Protein AF-A0A094ICJ5-F1 (afdb_monomer_lite)

Structure (mmCIF, N/CA/C/O backbone):
data_AF-A0A094ICJ5-F1
#
_entry.id   AF-A0A094ICJ5-F1
#
loop_
_atom_site.group_PDB
_atom_site.id
_atom_site.type_symbol
_atom_site.label_atom_id
_atom_site.label_alt_id
_atom_site.label_comp_id
_atom_site.label_asym_id
_atom_site.label_entity_id
_atom_site.label_seq_id
_atom_site.pdbx_PDB_ins_code
_atom_site.Cartn_x
_atom_site.Cartn_y
_atom_site.Cartn_z
_atom_site.occupancy
_atom_site.B_iso_or_equiv
_atom_site.auth_seq_id
_atom_site.auth_comp_id
_atom_site.auth_asym_id
_atom_site.auth_atom_id
_atom_site.pdbx_PDB_model_num
ATOM 1 N N . MET A 1 1 ? -4.265 73.401 13.996 1.00 39.31 1 MET A N 1
ATOM 2 C CA . MET A 1 1 ? -3.573 72.192 13.508 1.00 39.31 1 MET A CA 1
ATOM 3 C C . MET A 1 1 ? -2.904 71.549 14.713 1.00 39.31 1 MET A C 1
ATOM 5 O O . MET A 1 1 ? -1.905 72.078 15.175 1.00 39.31 1 MET A O 1
ATOM 9 N N . SER A 1 2 ? -3.503 70.499 15.275 1.00 39.12 2 SER A N 1
ATOM 10 C CA . SER A 1 2 ? -2.999 69.798 16.465 1.00 39.12 2 SER A CA 1
ATOM 11 C C . SER A 1 2 ? -2.862 68.325 16.102 1.00 39.12 2 SER A C 1
ATOM 13 O O . SER A 1 2 ? -3.856 67.693 15.755 1.00 39.12 2 SER A O 1
ATOM 15 N N . VAL A 1 3 ? -1.637 67.804 16.106 1.00 43.09 3 VAL A N 1
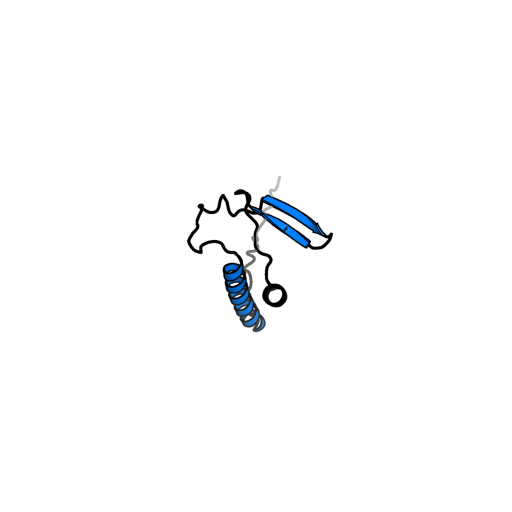ATOM 16 C CA . VAL A 1 3 ? -1.353 66.400 15.782 1.00 43.09 3 VAL A CA 1
ATOM 17 C C . VAL A 1 3 ? -1.442 65.558 17.053 1.00 43.09 3 VAL A C 1
ATOM 19 O O . VAL A 1 3 ? -0.771 65.833 18.046 1.00 43.09 3 VAL A O 1
ATOM 22 N N . ALA A 1 4 ? -2.338 64.573 17.031 1.00 39.59 4 ALA A N 1
ATOM 23 C CA . ALA 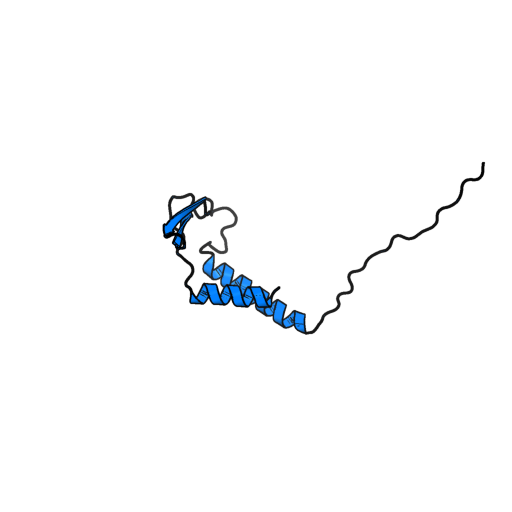A 1 4 ? -2.602 63.653 18.126 1.00 39.59 4 ALA A CA 1
ATOM 24 C C . ALA A 1 4 ? -1.527 62.557 18.195 1.00 39.59 4 ALA A C 1
ATOM 26 O O . ALA A 1 4 ? -1.168 61.955 17.185 1.00 39.59 4 ALA A O 1
ATOM 27 N N . ALA A 1 5 ? -1.037 62.298 19.406 1.00 46.19 5 ALA A N 1
ATOM 28 C CA . ALA A 1 5 ? -0.143 61.196 19.725 1.00 46.19 5 ALA A CA 1
ATOM 29 C C . ALA A 1 5 ? -0.934 59.884 19.843 1.00 46.19 5 ALA A C 1
ATOM 31 O O . ALA A 1 5 ? -1.821 59.774 20.691 1.00 46.19 5 ALA A O 1
ATOM 32 N N . THR A 1 6 ? -0.576 58.870 19.054 1.00 50.34 6 THR A N 1
ATOM 33 C CA . THR A 1 6 ? -1.098 57.505 19.212 1.00 50.34 6 THR A CA 1
ATOM 34 C C . THR A 1 6 ? -0.046 56.650 19.907 1.00 50.34 6 THR A C 1
ATOM 36 O O . THR A 1 6 ? 1.064 56.454 19.414 1.00 50.34 6 THR A O 1
ATOM 39 N N . ARG A 1 7 ? -0.391 56.174 21.103 1.00 43.59 7 ARG A N 1
ATOM 40 C CA . ARG A 1 7 ? 0.460 55.396 22.002 1.00 43.59 7 ARG A CA 1
ATOM 41 C C . ARG A 1 7 ? 0.086 53.915 21.893 1.00 43.59 7 ARG A C 1
ATOM 43 O O . ARG A 1 7 ? -1.085 53.588 22.004 1.00 43.59 7 ARG A O 1
ATOM 50 N N . ALA A 1 8 ? 1.116 53.078 21.756 1.00 42.66 8 ALA A N 1
ATOM 51 C CA . ALA A 1 8 ? 1.271 51.709 22.264 1.00 42.66 8 ALA A CA 1
ATOM 52 C C . ALA A 1 8 ? 0.164 50.658 22.027 1.00 42.66 8 ALA A C 1
ATOM 54 O O . ALA A 1 8 ? -0.937 50.775 22.546 1.00 42.66 8 ALA A O 1
ATOM 55 N N . ARG A 1 9 ? 0.566 49.500 21.482 1.00 42.44 9 ARG A N 1
ATOM 56 C CA . ARG A 1 9 ? 0.729 48.230 22.231 1.00 42.44 9 ARG A CA 1
ATOM 57 C C . ARG A 1 9 ? 0.877 47.075 21.235 1.00 42.44 9 ARG A C 1
ATOM 59 O O . ARG A 1 9 ? -0.110 46.490 20.805 1.00 42.44 9 ARG A O 1
ATOM 66 N N . SER A 1 10 ? 2.120 46.735 20.897 1.00 49.50 10 SER A N 1
ATOM 67 C CA . SER A 1 10 ? 2.435 45.453 20.265 1.00 49.50 10 SER A CA 1
ATOM 68 C C . SER A 1 10 ? 2.081 44.344 21.251 1.00 49.50 10 SER A C 1
ATOM 70 O O . SER A 1 10 ? 2.702 44.215 22.306 1.00 49.50 10 SER A O 1
ATOM 72 N N . GLN A 1 11 ? 1.024 43.600 20.944 1.00 55.28 11 GLN A N 1
ATOM 73 C CA . GLN A 1 11 ? 0.646 42.401 21.675 1.00 55.28 11 GLN A CA 1
ATOM 74 C C . GLN A 1 11 ? 1.607 41.288 21.262 1.00 55.28 11 GLN A C 1
ATOM 76 O O . GLN A 1 11 ? 1.470 40.681 20.203 1.00 55.28 11 GLN A O 1
ATOM 81 N N . GLN A 1 12 ? 2.618 41.061 22.094 1.00 41.16 12 GLN A N 1
ATOM 82 C CA . GLN A 1 12 ? 3.447 39.870 22.030 1.00 41.16 12 GLN A CA 1
ATOM 83 C C . GLN A 1 12 ? 2.593 38.693 22.508 1.00 41.16 12 GLN A C 1
ATOM 85 O O . GLN A 1 12 ? 2.385 38.510 23.705 1.00 41.16 12 GLN A O 1
ATOM 90 N N . SER A 1 13 ? 2.058 37.928 21.560 1.00 46.44 13 SER A N 1
ATOM 91 C CA . SER A 1 13 ? 1.426 36.642 21.843 1.00 46.44 13 SER A CA 1
ATOM 92 C C . SER A 1 13 ? 2.544 35.640 22.106 1.00 46.44 13 SER A C 1
ATOM 94 O O . SER A 1 13 ? 3.124 35.087 21.177 1.00 46.44 13 SER A O 1
ATOM 96 N N . THR A 1 14 ? 2.922 35.459 23.368 1.00 52.06 14 THR A N 1
ATOM 97 C CA . THR A 1 14 ? 3.736 34.308 23.764 1.00 52.06 14 THR A CA 1
ATOM 98 C C . THR A 1 14 ? 2.824 33.080 23.785 1.00 52.06 14 THR A C 1
ATOM 100 O O . THR A 1 14 ? 1.825 33.116 24.510 1.00 52.06 14 THR A O 1
ATOM 103 N N . PRO A 1 15 ? 3.111 32.002 23.036 1.00 48.38 15 PRO A N 1
ATOM 104 C CA . PRO A 1 15 ? 2.366 30.764 23.187 1.00 48.38 15 PRO A CA 1
ATOM 105 C C . PRO A 1 15 ? 2.638 30.207 24.588 1.00 48.38 15 PRO A C 1
ATOM 107 O O . PRO A 1 15 ? 3.765 29.857 24.937 1.00 48.38 15 PRO A O 1
ATOM 110 N N . SER A 1 16 ? 1.591 30.195 25.411 1.00 45.56 16 SER A N 1
ATOM 111 C CA . SER A 1 16 ? 1.565 29.518 26.702 1.00 45.56 16 SER A CA 1
ATOM 112 C C . SER A 1 16 ? 1.760 28.027 26.442 1.00 45.56 16 SER A C 1
ATOM 114 O O . SER A 1 16 ? 0.870 27.370 25.903 1.00 45.56 16 SER A O 1
ATOM 116 N N . VAL A 1 17 ? 2.942 27.501 26.770 1.00 58.41 17 VAL A N 1
ATOM 117 C CA . VAL A 1 17 ? 3.241 26.066 26.709 1.00 58.41 17 VAL A CA 1
ATOM 118 C C . VAL A 1 17 ? 2.497 25.402 27.866 1.00 58.41 17 VAL A C 1
ATOM 120 O O . VAL A 1 17 ? 3.030 25.205 28.955 1.00 58.41 17 VAL A O 1
ATOM 123 N N . GLN A 1 18 ? 1.211 25.138 27.658 1.00 49.22 18 GLN A N 1
ATOM 124 C CA . GLN A 1 18 ? 0.386 24.398 28.597 1.00 49.22 18 GLN A CA 1
ATOM 125 C C . GLN A 1 18 ? 0.575 22.908 28.312 1.00 49.22 18 GLN A C 1
ATOM 127 O O . GLN A 1 18 ? -0.140 22.312 27.513 1.00 49.22 18 GLN A O 1
ATOM 132 N N . SER A 1 19 ? 1.586 22.311 28.945 1.00 51.97 19 SER A N 1
ATOM 133 C CA . SER A 1 19 ? 1.801 20.864 28.941 1.00 51.97 19 SER A CA 1
ATOM 134 C C . SER A 1 19 ? 0.669 20.180 29.706 1.00 51.97 19 SER A C 1
ATOM 136 O O . SER A 1 19 ? 0.698 20.069 30.931 1.00 51.97 19 SER A O 1
ATOM 138 N N . THR A 1 20 ? -0.356 19.739 28.985 1.00 47.81 20 THR A N 1
ATOM 139 C CA . THR A 1 20 ? -1.343 18.779 29.478 1.00 47.81 20 THR A CA 1
ATOM 140 C C . THR A 1 20 ? -0.730 17.368 29.481 1.00 47.81 20 THR A C 1
ATOM 142 O O . THR A 1 20 ? 0.040 17.026 28.586 1.00 47.81 20 THR A O 1
ATOM 145 N N . PRO A 1 21 ? -1.047 16.501 30.460 1.00 52.91 21 PRO A N 1
ATOM 146 C CA . PRO A 1 21 ? -0.508 15.135 30.543 1.00 52.91 21 PRO A CA 1
ATOM 147 C C . PRO A 1 21 ? -0.935 14.215 29.380 1.00 52.91 21 PRO A C 1
ATOM 149 O O . PRO A 1 21 ? -0.371 13.136 29.224 1.00 52.91 21 PRO A O 1
ATOM 152 N N . SER A 1 22 ? -1.882 14.649 28.541 1.00 54.56 22 SER A N 1
ATOM 153 C CA . SER A 1 22 ? -2.249 14.015 27.266 1.00 54.56 22 SER A CA 1
ATOM 154 C C . SER A 1 22 ? -1.166 14.140 26.186 1.00 54.56 22 SER A C 1
ATOM 156 O O . SER A 1 22 ? -1.168 13.396 25.213 1.00 54.56 22 SER A O 1
ATOM 158 N N . ASN A 1 23 ? -0.220 15.065 26.355 1.00 56.97 23 ASN A N 1
ATOM 159 C CA . ASN A 1 23 ? 0.802 15.352 25.353 1.00 56.97 23 ASN A CA 1
ATOM 160 C C . ASN A 1 23 ? 1.890 14.264 25.307 1.00 56.97 23 ASN A C 1
ATOM 162 O O . ASN A 1 23 ? 2.490 14.028 24.266 1.00 56.97 23 ASN A O 1
ATOM 166 N N . THR A 1 24 ? 2.119 13.544 26.414 1.00 62.38 24 THR A N 1
ATOM 167 C CA . THR A 1 24 ? 3.111 12.458 26.465 1.00 62.38 24 THR A CA 1
ATOM 168 C C . THR A 1 24 ? 2.652 11.224 25.684 1.00 62.38 24 THR A C 1
ATOM 170 O O . THR A 1 24 ? 3.467 10.618 24.992 1.00 62.38 24 THR A O 1
ATOM 173 N N . SER A 1 25 ? 1.366 10.847 25.757 1.00 69.69 25 SER A N 1
ATOM 174 C CA . SER A 1 25 ? 0.826 9.724 24.972 1.00 69.69 25 SER A CA 1
ATOM 175 C C . SER A 1 25 ? 0.820 10.042 23.479 1.00 69.69 25 SER A C 1
ATOM 177 O O . SER A 1 25 ? 1.318 9.228 22.706 1.00 69.69 25 SER A O 1
ATOM 179 N N . ALA A 1 26 ? 0.399 11.256 23.105 1.00 73.06 26 ALA A N 1
ATOM 180 C CA . ALA A 1 26 ? 0.448 11.752 21.727 1.00 73.06 26 ALA A CA 1
ATOM 181 C C . ALA A 1 26 ? 1.889 11.815 21.171 1.00 73.06 26 ALA A C 1
ATOM 183 O O . ALA A 1 26 ? 2.155 11.469 20.023 1.00 73.06 26 ALA A O 1
ATOM 184 N N . HIS A 1 27 ? 2.874 12.185 21.999 1.00 79.31 27 HIS A N 1
ATOM 185 C CA . HIS A 1 27 ? 4.281 12.153 21.587 1.00 79.31 27 HIS A CA 1
ATOM 186 C C . HIS A 1 27 ? 4.784 10.729 21.323 1.00 79.31 27 HIS A C 1
ATOM 188 O O . HIS A 1 27 ? 5.551 10.491 20.389 1.00 79.31 27 HIS A O 1
ATOM 194 N N . VAL A 1 28 ? 4.379 9.771 22.159 1.00 81.81 28 VAL A N 1
ATOM 195 C CA . VAL A 1 28 ? 4.776 8.366 22.017 1.00 81.81 28 VAL A CA 1
ATOM 196 C C . VAL A 1 28 ? 4.102 7.727 20.800 1.00 81.81 28 VAL A C 1
ATOM 198 O O . VAL A 1 28 ? 4.759 6.959 20.093 1.00 81.81 28 VAL A O 1
ATOM 201 N N . SER A 1 29 ? 2.832 8.036 20.526 1.00 79.06 29 SER A N 1
ATOM 202 C CA . SER A 1 29 ? 2.137 7.585 19.314 1.00 79.06 29 SER A CA 1
ATOM 203 C C . SER A 1 29 ? 2.757 8.198 18.058 1.00 79.06 29 SER A C 1
ATOM 205 O O . SER A 1 29 ? 3.033 7.454 17.120 1.00 79.06 29 SER A O 1
ATOM 207 N N . ALA A 1 30 ? 3.135 9.481 18.074 1.00 82.06 30 ALA A N 1
ATOM 208 C CA . ALA A 1 30 ? 3.827 10.132 16.959 1.00 82.06 30 ALA A CA 1
ATOM 209 C C . ALA A 1 30 ? 5.179 9.472 16.627 1.00 82.06 30 ALA A C 1
ATOM 211 O O . ALA A 1 30 ? 5.489 9.231 15.459 1.00 82.06 30 ALA A O 1
ATOM 212 N N . ILE A 1 31 ? 5.973 9.105 17.642 1.00 85.44 31 ILE A N 1
ATOM 213 C CA . ILE A 1 31 ? 7.242 8.380 17.437 1.00 85.44 31 ILE A CA 1
ATOM 214 C C . ILE A 1 31 ? 6.982 6.995 16.831 1.00 85.44 31 ILE A C 1
ATOM 216 O O . ILE A 1 31 ? 7.645 6.591 15.873 1.00 85.44 31 ILE A O 1
ATOM 220 N N . LYS A 1 32 ? 5.998 6.260 17.363 1.00 85.56 32 LYS A N 1
ATOM 221 C CA . LYS A 1 32 ? 5.617 4.940 16.839 1.00 85.56 32 LYS A CA 1
ATOM 222 C C . LYS A 1 32 ? 5.091 5.031 15.407 1.00 85.56 32 LYS A C 1
ATOM 224 O O . LYS A 1 32 ? 5.430 4.169 14.600 1.00 85.56 32 LYS A O 1
ATOM 229 N N . TYR A 1 33 ? 4.312 6.064 15.095 1.00 83.75 33 TYR A N 1
ATOM 230 C CA . TYR A 1 33 ? 3.820 6.354 13.754 1.00 83.75 33 TYR A CA 1
ATOM 231 C C . TYR A 1 33 ? 4.987 6.584 12.795 1.00 83.75 33 TYR A C 1
ATOM 233 O O . TYR A 1 33 ? 5.072 5.904 11.777 1.00 83.75 33 TYR A O 1
ATOM 241 N N . ALA A 1 34 ? 5.940 7.451 13.153 1.00 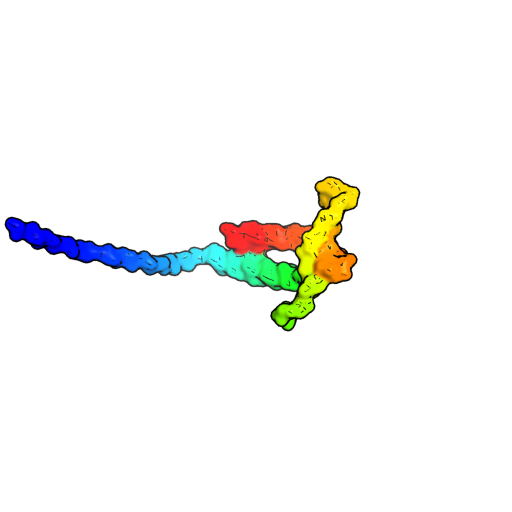85.06 34 ALA A N 1
ATOM 242 C CA . ALA A 1 34 ? 7.114 7.725 12.328 1.00 85.06 34 ALA A CA 1
ATOM 243 C C . ALA A 1 34 ? 7.943 6.457 12.060 1.00 85.06 34 ALA A C 1
ATOM 245 O O . ALA A 1 34 ? 8.315 6.187 10.920 1.00 85.06 34 ALA A O 1
ATOM 246 N N . HIS A 1 35 ? 8.175 5.631 13.085 1.00 85.38 35 HIS A N 1
ATOM 247 C CA . HIS A 1 35 ? 8.884 4.356 12.932 1.00 85.38 35 HIS A CA 1
ATOM 248 C C . HIS A 1 35 ? 8.126 3.380 12.022 1.00 85.38 35 HIS A C 1
ATOM 250 O O . HIS A 1 35 ? 8.727 2.699 11.190 1.00 85.38 35 HIS A O 1
ATOM 256 N N . GLN A 1 36 ? 6.805 3.299 12.182 1.00 82.25 36 GLN A N 1
ATOM 257 C CA . GLN A 1 36 ? 5.962 2.409 11.394 1.00 82.25 36 GLN A CA 1
ATOM 258 C C . GLN A 1 36 ? 5.871 2.863 9.931 1.00 82.25 36 GLN A C 1
ATOM 260 O O . GLN A 1 36 ? 5.965 2.029 9.033 1.00 82.25 36 GLN A O 1
ATOM 265 N N . ALA A 1 37 ? 5.750 4.168 9.686 1.00 82.75 37 ALA A N 1
ATOM 266 C CA . ALA A 1 37 ? 5.759 4.753 8.351 1.00 82.75 37 ALA A CA 1
ATOM 267 C C . ALA A 1 37 ? 7.114 4.533 7.663 1.00 82.75 37 ALA A C 1
ATOM 269 O O . ALA A 1 37 ? 7.153 4.088 6.520 1.00 82.75 37 ALA A O 1
ATOM 270 N N . ALA A 1 38 ? 8.225 4.738 8.379 1.00 80.19 38 ALA A N 1
ATOM 271 C CA . ALA A 1 38 ? 9.566 4.481 7.856 1.00 80.19 38 ALA A CA 1
ATOM 272 C C . ALA A 1 38 ? 9.759 3.009 7.451 1.00 80.19 38 ALA A C 1
ATOM 274 O O . ALA A 1 38 ? 10.247 2.735 6.357 1.00 80.19 38 ALA A O 1
ATOM 275 N N . LYS A 1 39 ? 9.304 2.056 8.279 1.00 82.69 39 LYS A N 1
ATOM 276 C CA . LYS A 1 39 ? 9.350 0.613 7.970 1.00 82.69 39 LYS A CA 1
ATOM 277 C C . LYS A 1 39 ? 8.618 0.269 6.666 1.00 82.69 39 LYS A C 1
ATOM 279 O O . LYS A 1 39 ? 9.056 -0.620 5.941 1.00 82.69 39 LYS A O 1
ATOM 284 N N . LEU A 1 40 ? 7.499 0.939 6.397 1.00 78.00 40 LEU A N 1
ATOM 285 C CA . LEU A 1 40 ? 6.641 0.686 5.235 1.00 78.00 40 LEU A CA 1
ATOM 286 C C . LEU A 1 40 ? 7.019 1.510 4.001 1.00 78.00 40 LEU A C 1
ATOM 288 O O . LEU A 1 40 ? 6.554 1.208 2.909 1.00 78.00 40 LEU A O 1
ATOM 292 N N . SER A 1 41 ? 7.859 2.531 4.162 1.00 71.44 41 SER A N 1
ATOM 293 C CA . SER A 1 41 ? 8.255 3.430 3.078 1.00 71.44 41 SER A CA 1
ATOM 294 C C . SER A 1 41 ? 9.031 2.705 1.973 1.00 71.44 41 SER A C 1
ATOM 296 O O . SER A 1 41 ? 9.054 3.171 0.843 1.00 71.44 41 SER A O 1
ATOM 298 N N . HIS A 1 42 ? 9.674 1.566 2.267 1.00 68.25 42 HIS A N 1
ATOM 299 C CA . HIS A 1 42 ? 10.580 0.847 1.353 1.00 68.25 42 HIS A CA 1
ATOM 300 C C . HIS A 1 42 ? 11.741 1.695 0.782 1.00 68.25 42 HIS A C 1
ATOM 302 O O . HIS A 1 42 ? 12.589 1.159 0.071 1.00 68.25 42 HIS A O 1
ATOM 308 N N . LEU A 1 43 ? 11.833 2.982 1.131 1.00 63.12 43 LEU A N 1
ATOM 309 C CA . LEU A 1 43 ? 12.960 3.850 0.830 1.00 63.12 43 LEU A CA 1
ATOM 310 C C . LEU A 1 43 ? 14.144 3.508 1.749 1.00 63.12 43 LEU A C 1
ATOM 312 O O . LEU A 1 43 ? 13.949 3.311 2.954 1.00 63.12 43 LEU A O 1
ATOM 316 N N . PRO A 1 44 ? 15.381 3.480 1.224 1.00 58.84 44 PRO A N 1
ATOM 317 C CA . PRO A 1 44 ? 16.566 3.429 2.064 1.00 58.84 44 PRO A CA 1
ATOM 318 C C . PRO A 1 44 ? 16.589 4.653 2.984 1.00 58.84 44 PRO A C 1
ATOM 320 O O . PRO A 1 44 ? 16.384 5.779 2.533 1.00 58.84 44 PRO A O 1
ATOM 323 N N . GLN A 1 45 ? 16.872 4.435 4.267 1.00 56.22 45 GLN A N 1
ATOM 324 C CA . GLN A 1 45 ? 16.893 5.486 5.291 1.00 56.22 45 GLN A CA 1
ATOM 325 C C . GLN A 1 45 ? 17.928 6.597 5.004 1.00 56.22 45 GLN A C 1
ATOM 327 O O . GLN A 1 45 ? 17.816 7.687 5.554 1.00 56.22 45 GLN A O 1
ATOM 332 N N . ASP A 1 46 ? 18.882 6.323 4.106 1.00 54.53 46 ASP A N 1
ATOM 333 C CA . ASP A 1 46 ? 19.980 7.210 3.702 1.00 54.53 46 ASP A CA 1
ATOM 334 C C . ASP A 1 46 ? 19.796 7.806 2.292 1.00 54.53 46 ASP A C 1
ATOM 336 O O . ASP A 1 46 ? 20.710 8.426 1.746 1.00 54.53 46 ASP A O 1
ATOM 340 N N . ALA A 1 47 ? 18.643 7.595 1.653 1.00 56.00 47 ALA A N 1
ATOM 341 C CA . ALA A 1 47 ? 18.414 8.028 0.280 1.00 56.00 47 ALA A CA 1
ATOM 342 C C . ALA A 1 47 ? 17.946 9.491 0.212 1.00 56.00 47 ALA A C 1
ATOM 344 O O . ALA A 1 47 ? 16.859 9.801 -0.275 1.00 56.00 47 ALA A O 1
ATOM 345 N N . GLU A 1 48 ? 18.804 10.403 0.659 1.00 51.75 48 GLU A N 1
ATOM 346 C CA . GLU A 1 48 ? 18.707 11.822 0.322 1.00 51.75 48 GLU A CA 1
ATOM 347 C C . GLU A 1 48 ? 18.995 11.976 -1.186 1.00 51.75 48 GLU A C 1
ATOM 349 O O . GLU A 1 48 ? 20.142 12.040 -1.625 1.00 51.75 48 GLU A O 1
ATOM 354 N N . GLY A 1 49 ? 17.941 11.954 -2.008 1.00 54.75 49 GLY A N 1
ATOM 355 C CA . GLY A 1 49 ? 18.007 12.323 -3.430 1.00 54.75 49 GLY A CA 1
ATOM 356 C C . GLY A 1 49 ? 18.322 11.219 -4.448 1.00 54.75 49 GLY A C 1
ATOM 357 O O . GLY A 1 49 ? 18.613 11.551 -5.587 1.00 54.75 49 GLY A O 1
ATOM 358 N N . THR A 1 50 ? 18.276 9.926 -4.093 1.00 53.19 50 THR A N 1
ATOM 359 C CA . THR A 1 50 ? 18.534 8.814 -5.054 1.00 53.19 50 THR A CA 1
ATOM 360 C C . THR A 1 50 ? 17.275 8.009 -5.429 1.00 53.19 50 THR A C 1
ATOM 362 O O . THR A 1 50 ? 17.343 7.040 -6.178 1.00 53.19 50 THR A O 1
ATOM 365 N N . ASN A 1 51 ? 16.095 8.402 -4.941 1.00 58.44 51 ASN A N 1
ATOM 366 C CA . ASN A 1 51 ? 14.858 7.626 -5.115 1.00 58.44 51 ASN A CA 1
ATOM 367 C C . ASN A 1 51 ? 14.041 8.015 -6.355 1.00 58.44 51 ASN A C 1
ATOM 369 O O . ASN A 1 51 ? 12.846 7.728 -6.391 1.00 58.44 51 ASN A O 1
ATOM 373 N N . ASP A 1 52 ? 14.647 8.652 -7.359 1.00 60.97 52 ASP A N 1
ATOM 374 C CA . ASP A 1 52 ? 13.932 9.146 -8.547 1.00 60.97 52 ASP A CA 1
ATOM 375 C C . ASP A 1 52 ? 13.128 8.037 -9.251 1.00 60.97 52 ASP A C 1
ATOM 377 O O . ASP A 1 52 ? 12.072 8.305 -9.816 1.00 60.97 52 ASP A O 1
ATOM 381 N N . GLY A 1 53 ? 13.589 6.782 -9.156 1.00 61.31 53 GLY A N 1
ATOM 382 C CA . GLY A 1 53 ? 12.886 5.602 -9.666 1.00 61.31 53 GLY A CA 1
ATOM 383 C C . GLY A 1 53 ? 11.758 5.078 -8.771 1.00 61.31 53 GLY A C 1
ATOM 384 O O . GLY A 1 53 ? 10.783 4.565 -9.301 1.00 61.31 53 GLY A O 1
ATOM 385 N N . ALA A 1 54 ? 11.843 5.245 -7.445 1.00 67.75 54 ALA A N 1
ATOM 386 C CA . ALA A 1 54 ? 10.872 4.725 -6.469 1.00 67.75 54 ALA A CA 1
ATOM 387 C C . ALA A 1 54 ? 9.703 5.689 -6.188 1.00 67.75 54 ALA A C 1
ATOM 389 O O . ALA A 1 54 ? 8.806 5.378 -5.402 1.00 67.75 54 ALA A O 1
ATOM 390 N N . ALA A 1 55 ? 9.704 6.865 -6.819 1.00 74.88 55 ALA A N 1
ATOM 391 C CA . ALA A 1 55 ? 8.594 7.801 -6.749 1.00 74.88 55 ALA A CA 1
ATOM 392 C C . ALA A 1 55 ? 7.341 7.186 -7.389 1.00 74.88 55 ALA A C 1
ATOM 394 O O . ALA A 1 55 ? 7.381 6.727 -8.530 1.00 74.88 55 ALA A O 1
ATOM 395 N N . ALA A 1 56 ? 6.226 7.189 -6.658 1.00 78.44 56 ALA A N 1
ATOM 396 C CA . ALA A 1 56 ? 4.919 6.809 -7.182 1.00 78.44 56 ALA A CA 1
ATOM 397 C C . ALA A 1 56 ? 4.462 7.825 -8.240 1.00 78.44 56 ALA A C 1
ATOM 399 O O . ALA A 1 56 ? 4.367 9.017 -7.943 1.00 78.44 56 ALA A O 1
ATOM 400 N N . VAL A 1 57 ? 4.168 7.356 -9.455 1.00 86.00 57 VAL A N 1
ATOM 401 C CA . VAL A 1 57 ? 3.768 8.216 -10.584 1.00 86.00 57 VAL A CA 1
ATOM 402 C C . VAL A 1 57 ? 2.314 7.992 -10.980 1.00 86.00 57 VAL A C 1
ATOM 404 O O . VAL A 1 57 ? 1.619 8.948 -11.319 1.00 86.00 57 VAL A O 1
ATOM 407 N N . GLU A 1 58 ? 1.831 6.753 -10.911 1.00 85.81 58 GLU A N 1
ATOM 408 C CA . GLU A 1 58 ? 0.484 6.395 -11.359 1.00 85.81 58 GLU A CA 1
ATOM 409 C C . GLU A 1 58 ? -0.142 5.325 -10.457 1.00 85.81 58 GLU A C 1
ATOM 411 O O . GLU A 1 58 ? 0.560 4.556 -9.804 1.00 85.81 58 GLU A O 1
ATOM 416 N N . ALA A 1 59 ? -1.475 5.275 -10.422 1.00 86.12 59 ALA A N 1
ATOM 417 C CA . ALA A 1 59 ? -2.237 4.186 -9.821 1.00 86.12 59 ALA A CA 1
ATOM 418 C C . ALA A 1 59 ? -3.068 3.473 -10.900 1.00 86.12 59 ALA A C 1
ATOM 420 O O . ALA A 1 59 ? -3.997 4.058 -11.459 1.00 86.12 59 ALA A O 1
ATOM 421 N N . GLU A 1 60 ? -2.753 2.206 -11.166 1.00 88.44 60 GLU A N 1
ATOM 422 C CA . GLU A 1 60 ? -3.498 1.331 -12.073 1.00 88.44 60 GLU A CA 1
ATOM 423 C C . GLU A 1 60 ? -4.560 0.553 -11.280 1.00 88.44 60 GLU A C 1
ATOM 425 O O . GLU A 1 60 ? -4.235 -0.193 -10.360 1.00 88.44 60 GLU A O 1
ATOM 430 N N . TRP A 1 61 ? -5.840 0.711 -11.621 1.00 88.25 61 TRP A N 1
ATOM 431 C CA . TRP A 1 61 ? -6.944 0.084 -10.885 1.00 88.25 61 TRP A CA 1
ATOM 432 C C . TRP A 1 61 ? -7.369 -1.225 -11.549 1.00 88.25 61 TRP A C 1
ATOM 434 O O . TRP A 1 61 ? -8.005 -1.213 -12.603 1.00 88.25 61 TRP A O 1
ATOM 444 N N . ILE A 1 62 ? -7.051 -2.356 -10.912 1.00 86.12 62 ILE A N 1
ATOM 445 C CA . ILE A 1 62 ? -7.471 -3.686 -11.388 1.00 86.12 62 ILE A CA 1
ATOM 446 C C . ILE A 1 62 ? -8.937 -3.927 -11.020 1.00 86.12 62 ILE A C 1
ATOM 448 O O . ILE A 1 62 ? -9.721 -4.452 -11.812 1.00 86.12 62 ILE A O 1
ATOM 452 N N . THR A 1 63 ? -9.322 -3.506 -9.815 1.00 87.75 63 THR A N 1
ATOM 453 C CA . THR A 1 63 ? -10.718 -3.446 -9.375 1.00 87.75 63 THR A CA 1
ATOM 454 C C . THR A 1 63 ? -11.015 -2.053 -8.817 1.00 87.75 63 THR A C 1
ATOM 456 O O . THR A 1 63 ? -10.077 -1.331 -8.480 1.00 87.75 63 THR A O 1
ATOM 459 N N . PRO A 1 64 ? -12.290 -1.649 -8.657 1.00 87.56 64 PRO A N 1
ATOM 460 C CA . PRO A 1 64 ? -12.637 -0.317 -8.148 1.00 87.56 64 PRO A CA 1
ATOM 461 C C . PRO A 1 64 ? -12.050 0.037 -6.773 1.00 87.56 64 PRO A C 1
ATOM 463 O O . PRO A 1 64 ? -12.060 1.203 -6.398 1.00 87.56 64 PRO A O 1
ATOM 466 N N . GLN A 1 65 ? -11.589 -0.957 -6.008 1.00 82.31 65 GLN A N 1
ATOM 467 C CA . GLN A 1 65 ? -10.997 -0.775 -4.680 1.00 82.31 65 GLN A CA 1
ATOM 468 C C . GLN A 1 65 ? -9.567 -1.319 -4.576 1.00 82.31 65 GLN A C 1
ATOM 470 O O . GLN A 1 65 ? -9.012 -1.333 -3.482 1.00 82.31 65 GLN A O 1
ATOM 475 N N . ASP A 1 66 ? -8.973 -1.759 -5.686 1.00 82.81 66 ASP A N 1
ATOM 476 C CA . ASP A 1 66 ? -7.644 -2.375 -5.700 1.00 82.81 66 ASP A CA 1
ATOM 477 C C . ASP A 1 66 ? -6.713 -1.615 -6.657 1.00 82.81 66 ASP A C 1
ATOM 479 O O . ASP A 1 66 ? -6.622 -1.965 -7.844 1.00 82.81 66 ASP A O 1
ATOM 483 N N . PRO A 1 67 ? -6.088 -0.521 -6.178 1.00 85.00 67 PRO A N 1
ATOM 484 C CA . PRO A 1 67 ? -5.079 0.205 -6.926 1.00 85.00 67 PRO A CA 1
ATOM 485 C C . PRO A 1 67 ? -3.709 -0.463 -6.789 1.00 85.00 67 PRO A C 1
ATOM 487 O O . PRO A 1 67 ? -3.250 -0.778 -5.692 1.00 85.00 67 PRO A O 1
ATOM 490 N N . VAL A 1 68 ? -2.996 -0.566 -7.905 1.00 86.75 68 VAL A N 1
ATOM 491 C CA . VAL A 1 68 ? -1.568 -0.868 -7.933 1.00 86.75 68 VAL A CA 1
ATOM 492 C C . VAL A 1 68 ? -0.804 0.407 -8.243 1.00 86.75 68 VAL A C 1
ATOM 494 O O . VAL A 1 68 ? -1.005 1.020 -9.289 1.00 86.75 68 VAL A O 1
ATOM 497 N N . ILE A 1 69 ? 0.092 0.805 -7.343 1.00 86.50 69 ILE A N 1
ATOM 498 C CA . ILE A 1 69 ? 0.902 2.007 -7.538 1.00 86.50 69 ILE A CA 1
ATOM 499 C C . ILE A 1 69 ? 2.123 1.667 -8.395 1.00 86.50 69 ILE A C 1
ATOM 501 O O . ILE A 1 69 ? 2.915 0.793 -8.035 1.00 86.50 69 ILE A O 1
ATOM 505 N N . ILE A 1 70 ? 2.263 2.366 -9.519 1.00 84.50 70 ILE A N 1
ATOM 506 C CA . ILE A 1 70 ? 3.376 2.252 -10.457 1.00 84.50 70 ILE A CA 1
ATOM 507 C C . ILE A 1 70 ? 4.415 3.324 -10.132 1.00 84.50 70 ILE A C 1
ATOM 509 O O . ILE A 1 70 ? 4.084 4.499 -9.932 1.00 84.50 70 ILE A O 1
ATOM 513 N N . THR A 1 71 ? 5.675 2.910 -10.067 1.00 85.62 71 THR A N 1
ATOM 514 C CA . THR A 1 71 ? 6.815 3.792 -9.812 1.00 85.62 71 THR A CA 1
ATOM 515 C C . THR A 1 71 ? 7.423 4.316 -11.115 1.00 85.62 71 THR A C 1
ATOM 517 O O . THR A 1 71 ? 7.173 3.774 -12.192 1.00 85.62 71 THR A O 1
ATOM 520 N N . ALA A 1 72 ? 8.200 5.401 -11.049 1.00 82.31 72 ALA A N 1
ATOM 521 C CA . ALA A 1 72 ? 8.775 6.063 -12.227 1.00 82.31 72 ALA A CA 1
ATOM 522 C C . ALA A 1 72 ? 9.689 5.155 -13.073 1.00 82.31 72 ALA A C 1
ATOM 524 O O . ALA A 1 72 ? 9.831 5.360 -14.277 1.00 82.31 72 ALA A O 1
ATOM 525 N N . ASP A 1 73 ? 10.288 4.137 -12.456 1.00 80.50 73 ASP A N 1
ATOM 526 C CA . ASP A 1 73 ? 11.090 3.100 -13.112 1.00 80.50 73 ASP A CA 1
ATOM 527 C C . ASP A 1 73 ? 10.256 1.961 -13.744 1.00 80.50 73 ASP A C 1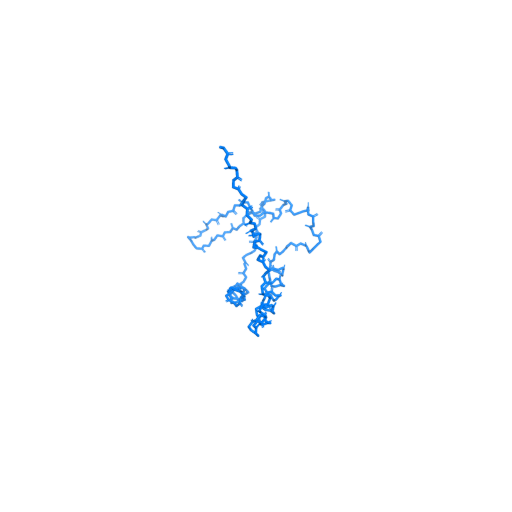
ATOM 529 O O . ASP A 1 73 ? 10.816 1.016 -14.301 1.00 80.50 73 ASP A O 1
ATOM 533 N N . GLY A 1 74 ? 8.922 2.046 -13.685 1.00 79.00 74 GLY A N 1
ATOM 534 C CA . GLY A 1 74 ? 7.995 1.016 -14.162 1.00 79.00 74 GLY A CA 1
ATOM 535 C C . GLY A 1 74 ? 7.794 -0.147 -13.183 1.00 79.00 74 GLY A C 1
ATOM 536 O O . GLY A 1 74 ? 7.126 -1.127 -13.524 1.00 79.00 74 GLY A O 1
ATOM 537 N N . GLY A 1 75 ? 8.363 -0.057 -11.978 1.00 82.06 75 GLY A N 1
ATOM 538 C CA . GLY A 1 75 ? 8.117 -0.982 -10.880 1.00 82.06 75 GLY A CA 1
ATOM 539 C C . GLY A 1 75 ? 6.711 -0.858 -10.283 1.00 82.06 75 GLY A C 1
ATOM 540 O O . GLY A 1 75 ? 5.890 -0.030 -10.683 1.00 82.06 75 GLY A O 1
ATOM 541 N N . ARG A 1 76 ? 6.416 -1.725 -9.310 1.00 82.00 76 ARG A N 1
ATOM 542 C CA . ARG A 1 76 ? 5.158 -1.722 -8.549 1.00 82.00 76 ARG A CA 1
ATOM 543 C C . ARG A 1 76 ? 5.478 -1.571 -7.070 1.00 82.00 76 ARG A C 1
ATOM 545 O O . ARG A 1 76 ? 6.293 -2.340 -6.555 1.00 82.00 76 ARG A O 1
ATOM 552 N N . LEU A 1 77 ? 4.817 -0.641 -6.379 1.00 81.12 77 LEU A N 1
ATOM 553 C CA . LEU A 1 77 ? 4.888 -0.618 -4.919 1.00 81.12 77 LEU A CA 1
ATOM 554 C C . LEU A 1 77 ? 4.073 -1.789 -4.363 1.00 81.12 77 LEU A C 1
ATOM 556 O O . LEU A 1 77 ? 2.915 -1.974 -4.755 1.00 81.12 77 LEU A O 1
ATOM 560 N N . PRO A 1 78 ? 4.647 -2.590 -3.452 1.00 74.75 78 PRO A N 1
ATOM 561 C CA . PRO A 1 78 ? 3.886 -3.616 -2.767 1.00 74.75 78 PRO A CA 1
ATOM 562 C C . PRO A 1 78 ? 2.793 -2.961 -1.916 1.00 74.75 78 PRO A C 1
ATOM 564 O O . PRO A 1 78 ? 3.014 -1.938 -1.267 1.00 74.75 78 PRO A O 1
ATOM 567 N N . GLY A 1 79 ? 1.607 -3.568 -1.904 1.00 76.00 79 GLY A N 1
ATOM 568 C CA . GLY A 1 79 ? 0.537 -3.140 -1.010 1.00 76.00 79 GLY A CA 1
ATOM 569 C C . GLY A 1 79 ? 0.963 -3.268 0.455 1.00 76.00 79 GLY A C 1
ATOM 570 O O . GLY A 1 79 ? 1.623 -4.237 0.843 1.00 76.00 79 GLY A O 1
ATOM 571 N N . VAL A 1 80 ? 0.565 -2.300 1.283 1.00 78.94 80 VAL A N 1
ATOM 572 C CA . VAL A 1 80 ? 0.778 -2.374 2.733 1.00 78.94 80 VAL A CA 1
ATOM 573 C C . VAL A 1 80 ? -0.084 -3.513 3.298 1.00 78.94 80 VAL A C 1
ATOM 575 O O . VAL A 1 80 ? -1.289 -3.542 3.041 1.00 78.94 80 VAL A O 1
ATOM 578 N N . PRO A 1 81 ? 0.475 -4.451 4.087 1.00 83.56 81 PRO A N 1
ATOM 579 C CA . PRO A 1 81 ? -0.319 -5.495 4.728 1.00 83.56 81 PRO A CA 1
ATOM 580 C C . PRO A 1 81 ? -1.431 -4.902 5.603 1.00 83.56 81 PRO A C 1
ATOM 582 O O . PRO A 1 81 ? -1.175 -3.989 6.387 1.00 83.56 81 PRO A O 1
ATOM 585 N N . LEU A 1 82 ? -2.645 -5.464 5.543 1.00 83.50 82 LEU A N 1
ATOM 586 C CA . LEU A 1 82 ? -3.829 -4.932 6.246 1.00 83.50 82 LEU A CA 1
ATOM 587 C C . LEU A 1 82 ? -3.598 -4.683 7.744 1.00 83.50 82 LEU A C 1
ATOM 589 O O . LEU A 1 82 ? -4.029 -3.667 8.279 1.00 83.50 82 LEU A O 1
ATOM 593 N N . ALA A 1 83 ? -2.889 -5.591 8.419 1.00 84.75 83 ALA A N 1
ATOM 594 C CA . ALA A 1 83 ? -2.579 -5.449 9.840 1.00 84.75 83 ALA A CA 1
ATOM 595 C C . ALA A 1 83 ? -1.679 -4.234 10.135 1.00 84.75 83 ALA A C 1
ATOM 597 O O . ALA A 1 83 ? -1.843 -3.576 11.159 1.00 84.75 83 ALA A O 1
ATOM 598 N N . GLU A 1 84 ? -0.739 -3.929 9.239 1.00 83.12 84 GLU A N 1
ATOM 599 C CA . GLU A 1 84 ? 0.179 -2.797 9.384 1.00 83.12 84 GLU A CA 1
ATOM 600 C C . GLU A 1 84 ? -0.506 -1.475 8.995 1.00 83.12 84 GLU A C 1
ATOM 602 O O . GLU A 1 84 ? -0.265 -0.456 9.639 1.00 83.12 84 GLU A O 1
ATOM 607 N N . ALA A 1 85 ? -1.412 -1.499 8.009 1.00 84.88 85 ALA A N 1
ATOM 608 C CA . ALA A 1 85 ? -2.245 -0.350 7.648 1.00 84.88 85 ALA A CA 1
ATOM 609 C C . ALA A 1 85 ? -3.175 0.056 8.804 1.00 84.88 85 ALA A C 1
ATOM 611 O O . ALA A 1 85 ? -3.169 1.207 9.231 1.00 84.88 85 ALA A O 1
ATOM 612 N N . LEU A 1 86 ? -3.880 -0.915 9.393 1.00 87.75 86 LEU A N 1
ATOM 613 C CA . LEU A 1 86 ? -4.756 -0.688 10.545 1.00 87.75 86 LEU A CA 1
ATOM 614 C C . LEU A 1 86 ? 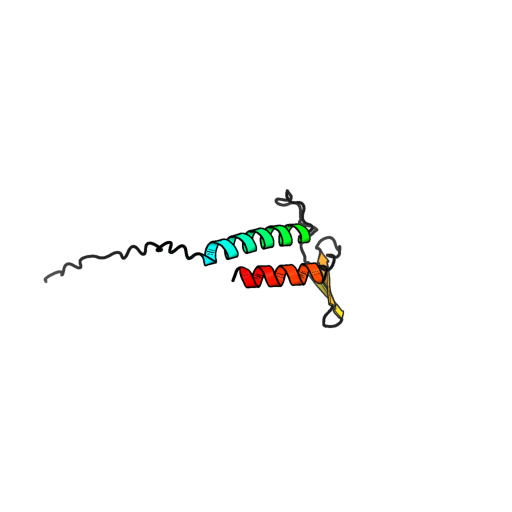-3.992 -0.110 11.745 1.00 87.75 86 LEU A C 1
ATOM 616 O O . LEU A 1 86 ? -4.492 0.765 12.447 1.00 87.75 86 LEU A O 1
ATOM 620 N N . LYS A 1 87 ? -2.755 -0.565 11.963 1.00 87.38 87 LYS A N 1
ATOM 621 C CA . LYS A 1 87 ? -1.885 -0.027 13.010 1.00 87.38 87 LYS A CA 1
ATOM 622 C C . LYS A 1 87 ? -1.492 1.430 12.746 1.00 87.38 87 LYS A C 1
ATOM 624 O O . LYS A 1 87 ? -1.432 2.208 13.693 1.00 87.38 87 LYS A O 1
ATOM 629 N N . LEU A 1 88 ? -1.213 1.804 11.496 1.00 86.00 88 LEU A N 1
ATOM 630 C CA . LEU A 1 88 ? -0.932 3.197 11.143 1.00 86.00 88 LEU A CA 1
ATOM 631 C C . LEU A 1 88 ? -2.141 4.100 11.376 1.00 86.00 88 LEU A C 1
ATOM 633 O O . LEU A 1 88 ? -1.968 5.180 11.934 1.00 86.00 88 LEU A O 1
ATOM 637 N N . ASP A 1 89 ? -3.339 3.661 10.992 1.00 86.44 89 ASP A N 1
ATOM 638 C CA . ASP A 1 89 ? -4.551 4.459 11.180 1.00 86.44 89 ASP A CA 1
ATOM 639 C C . ASP A 1 89 ? -4.858 4.689 12.662 1.00 86.44 89 ASP A C 1
ATOM 641 O O . ASP A 1 89 ? -5.092 5.827 13.059 1.00 86.44 89 ASP A O 1
ATOM 645 N N . GLN A 1 90 ? -4.725 3.656 13.500 1.00 86.56 90 GLN A N 1
ATOM 646 C CA . GLN A 1 90 ? -4.860 3.798 14.956 1.00 86.56 90 GLN A CA 1
ATOM 647 C C . GLN A 1 90 ? -3.826 4.759 15.550 1.00 86.56 90 GLN A C 1
ATOM 649 O O . GLN A 1 90 ? -4.157 5.581 16.399 1.00 86.56 90 GLN A O 1
ATOM 654 N N . LEU A 1 91 ? -2.567 4.669 15.107 1.00 83.81 91 LEU A N 1
ATOM 655 C CA . LEU A 1 91 ? -1.513 5.565 15.581 1.00 83.81 91 LEU A CA 1
ATOM 656 C C . LEU A 1 91 ? -1.734 7.009 15.119 1.00 83.81 91 LEU A C 1
ATOM 658 O O . LEU A 1 91 ? -1.368 7.920 15.849 1.00 83.81 91 LEU A O 1
ATOM 662 N N . LYS A 1 92 ? -2.323 7.224 13.938 1.00 79.69 92 LYS A N 1
ATOM 663 C CA . LYS A 1 92 ? -2.680 8.554 13.426 1.00 79.69 92 LYS A CA 1
ATOM 664 C C . LYS A 1 92 ? -3.834 9.163 14.225 1.00 79.69 92 LYS A C 1
ATOM 666 O O . LYS A 1 92 ? -3.726 10.305 14.648 1.00 79.69 92 LYS A O 1
ATOM 671 N N . GLU A 1 93 ? -4.886 8.388 14.486 1.00 84.69 93 GLU A N 1
ATOM 672 C CA . GLU A 1 93 ? -6.021 8.810 15.322 1.00 84.69 93 GLU A CA 1
ATOM 673 C C . GLU A 1 93 ? -5.619 9.141 16.771 1.00 84.69 93 GLU A C 1
ATOM 675 O O . GLU A 1 93 ? -6.302 9.917 17.425 1.00 84.69 93 GLU A O 1
ATOM 680 N N . GLU A 1 94 ? -4.523 8.573 17.288 1.00 80.06 94 GLU A N 1
ATOM 681 C CA . GLU A 1 94 ? -3.988 8.890 18.625 1.00 80.06 94 GLU A CA 1
ATOM 682 C C . GLU A 1 94 ? -3.077 10.141 18.637 1.00 80.06 94 GLU A C 1
ATOM 684 O O . GLU A 1 94 ? -2.689 10.615 19.708 1.00 80.06 94 GLU A O 1
ATOM 689 N N . VAL A 1 95 ? -2.669 10.648 17.468 1.00 75.56 95 VAL A N 1
ATOM 690 C CA . VAL A 1 95 ? -1.809 11.840 17.325 1.00 75.56 95 VAL A CA 1
ATOM 691 C C . VAL A 1 95 ? -2.621 13.114 17.060 1.00 75.56 95 VAL A C 1
ATOM 693 O O . VAL A 1 95 ? -2.203 14.175 17.528 1.00 75.56 95 VAL A O 1
ATOM 696 N N . ASP A 1 96 ? -3.727 13.009 16.315 1.00 64.06 96 ASP A N 1
ATOM 697 C CA . ASP A 1 96 ? -4.692 14.095 16.031 1.00 64.06 96 ASP A CA 1
ATOM 698 C C . ASP A 1 96 ? -5.570 14.443 17.254 1.00 64.06 96 ASP A C 1
ATOM 700 O O . ASP A 1 96 ? -5.790 15.654 17.503 1.00 64.06 96 ASP A O 1
#

Sequence (96 aa):
MSVAATRARSQQSTPSVQSTPSNTSAHVSAIKYAHQAAKLSHLPQDAEGTNDGAAAVEAEWITPQDPVIITA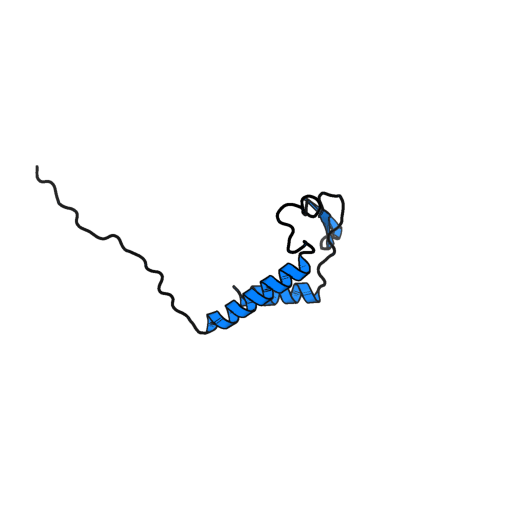DGGRLPGVPLAEALKLDQLKEEVD

Foldseek 3Di:
DDDDDDDDDDPPPDPDPPDDVLVVQLVVLVVVLVVLCVVLLPDDPPPPPPCQFVDFDDWDPPDPPDTWTAGPVRDTRDDDPPVSVVSNVVSVVSND

Secondary structure (DSSP, 8-state):
--PPPPP-------------THHHHHHHHHHHHHHHHHHHS-S-TT-SS--TTTSEEEEEEEETTEEEEEETTS-BPPPPPHHHHHHHHHHHHTT-

Radius of gyration: 23.84 Å; chains: 1; bounding box: 33×78×45 Å

pLDDT: mean 70.55, std 15.92, range [39.12, 88.44]